Protein AF-A0AAV4WRU4-F1 (afdb_monomer)

Organism: Caerostris extrusa (NCBI:txid172846)

Secondary structure (DSSP, 8-state):
---PPPS---------EEEEEEEEEEE--S-HHHHHHHHHHHHHHHGGGHHHHHHTTEEEEEEEEEEETTS-B-HHHHHHHTTTS-HHHHHHHHHHHHHHHHHHHHHHHHHHHHSS--S-GGGGTHHHHTTSS--

Sequence (135 aa):
MSAGPTCGQTLLPRWASKFFIVDITCRFEGDDYDFTAAWEAKCSKYEPLFPLYQAQGLTATVVPFLVGALGSWYPWNDKFLKRFCAKSYLALFRKLCVSNNIKWARDIYIEHITGHRQYLVDDASALVDHAHESE

Structure (mmCIF, N/CA/C/O backbone):
data_AF-A0AAV4WRU4-F1
#
_entry.id   AF-A0AAV4WRU4-F1
#
loop_
_atom_site.group_PDB
_atom_site.id
_atom_site.type_symbol
_atom_site.label_atom_id
_atom_site.label_alt_id
_atom_site.label_comp_id
_atom_site.label_asym_id
_atom_site.label_entity_id
_atom_site.label_seq_id
_atom_site.pdbx_PDB_ins_code
_atom_site.Cartn_x
_atom_site.Cartn_y
_atom_site.Cartn_z
_atom_site.occupancy
_atom_site.B_iso_or_equiv
_atom_site.auth_seq_id
_atom_site.auth_comp_id
_atom_site.auth_asym_id
_atom_site.auth_atom_id
_atom_site.pdbx_PDB_model_num
ATOM 1 N N . MET A 1 1 ? -59.733 15.190 15.590 1.00 37.53 1 MET A N 1
ATOM 2 C CA . MET A 1 1 ? -59.517 13.730 15.654 1.00 37.53 1 MET A CA 1
ATOM 3 C C . MET A 1 1 ? -58.034 13.493 15.443 1.00 37.53 1 MET A C 1
ATOM 5 O O . MET A 1 1 ? -57.507 13.874 14.409 1.00 37.53 1 MET A O 1
ATOM 9 N N . SER A 1 2 ? -57.368 13.033 16.500 1.00 45.81 2 SER A N 1
ATOM 10 C CA . SER A 1 2 ? -55.922 12.818 16.586 1.00 45.81 2 SER A CA 1
ATOM 11 C C . SER A 1 2 ? -55.557 11.509 15.887 1.00 45.81 2 SER A C 1
ATOM 13 O O . SER A 1 2 ? -56.094 10.464 16.251 1.00 45.81 2 SER A O 1
ATOM 15 N N . ALA A 1 3 ? -54.667 11.562 14.895 1.00 45.16 3 ALA A N 1
ATOM 16 C CA . ALA A 1 3 ? -53.974 10.378 14.403 1.00 45.16 3 ALA A CA 1
ATOM 17 C C . ALA A 1 3 ? -52.695 10.224 15.235 1.00 45.16 3 ALA A C 1
ATOM 19 O O . ALA A 1 3 ? -51.720 10.949 15.042 1.00 45.16 3 ALA A O 1
ATOM 20 N N . GLY A 1 4 ? -52.753 9.336 16.228 1.00 46.16 4 GLY A N 1
ATOM 21 C CA . GLY A 1 4 ? -51.606 8.990 17.060 1.00 46.16 4 GLY A CA 1
ATOM 22 C C . GLY A 1 4 ? -50.529 8.229 16.272 1.00 46.16 4 GLY A C 1
ATOM 23 O O . GLY A 1 4 ? -50.826 7.640 15.231 1.00 46.16 4 GLY A O 1
ATOM 24 N N . PRO A 1 5 ? -49.278 8.223 16.760 1.00 49.56 5 PRO A N 1
ATOM 25 C CA . PRO A 1 5 ? -48.180 7.521 16.111 1.00 49.56 5 PRO A CA 1
ATOM 26 C C . PRO A 1 5 ? -48.422 6.007 16.126 1.00 49.56 5 PRO A C 1
ATOM 28 O O . PRO A 1 5 ? -48.536 5.379 17.179 1.00 49.56 5 PRO A O 1
ATOM 31 N N . THR A 1 6 ? -48.508 5.418 14.936 1.00 50.34 6 THR A N 1
ATOM 32 C CA . THR A 1 6 ? -48.663 3.978 14.733 1.00 50.34 6 THR A CA 1
ATOM 33 C C . THR A 1 6 ? -47.317 3.268 14.841 1.00 50.34 6 THR A C 1
ATOM 35 O O . THR A 1 6 ? -46.390 3.580 14.103 1.00 50.34 6 THR A O 1
ATOM 38 N N . CYS A 1 7 ? -47.271 2.260 15.713 1.00 45.28 7 CYS A N 1
ATOM 39 C CA . CYS A 1 7 ? -46.410 1.079 15.625 1.00 45.28 7 CYS A CA 1
ATOM 40 C C . CYS A 1 7 ? -44.885 1.326 15.533 1.00 45.28 7 CYS A C 1
ATOM 42 O O . CYS A 1 7 ? -44.286 1.332 14.464 1.00 45.28 7 CYS A O 1
ATOM 44 N N . GLY A 1 8 ? -44.246 1.441 16.702 1.00 46.16 8 GLY A N 1
ATOM 45 C CA . GLY A 1 8 ? -43.004 0.715 16.995 1.00 46.16 8 GLY A CA 1
ATOM 46 C C . GLY A 1 8 ? -41.779 0.940 16.103 1.00 46.16 8 GLY A C 1
ATOM 47 O O . GLY A 1 8 ? -41.065 -0.022 15.837 1.00 46.16 8 GLY A O 1
ATOM 48 N N . GLN A 1 9 ? -41.462 2.170 15.689 1.00 49.34 9 GLN A N 1
ATOM 49 C CA . GLN A 1 9 ? -40.077 2.465 15.306 1.00 49.34 9 GLN A CA 1
ATOM 50 C C . GLN A 1 9 ? -39.248 2.621 16.581 1.00 49.34 9 GLN A C 1
ATOM 52 O O . GLN A 1 9 ? -39.131 3.708 17.144 1.00 49.34 9 GLN A O 1
ATOM 57 N N . THR A 1 10 ? -38.697 1.510 17.068 1.00 38.47 10 THR A N 1
ATOM 58 C CA . THR A 1 10 ? -37.596 1.551 18.028 1.00 38.47 10 THR A CA 1
ATOM 59 C C . THR A 1 10 ? -36.480 2.357 17.374 1.00 38.47 10 THR A C 1
ATOM 61 O O . THR A 1 10 ? -35.822 1.875 16.452 1.00 38.47 10 THR A O 1
ATOM 64 N N . LEU A 1 11 ? -36.290 3.597 17.827 1.00 46.84 11 LEU A N 1
ATOM 65 C CA . LEU A 1 11 ? -35.111 4.403 17.534 1.00 46.84 11 LEU A CA 1
ATOM 66 C C . LEU A 1 11 ? -33.923 3.720 18.216 1.00 46.84 11 LEU A C 1
ATOM 68 O O . LEU A 1 11 ? -33.457 4.147 19.270 1.00 46.84 11 LEU A O 1
ATOM 72 N N . LEU A 1 12 ? -33.462 2.605 17.644 1.00 46.25 12 LEU A N 1
ATOM 73 C CA . LEU A 1 12 ? -32.137 2.103 17.952 1.00 46.25 12 LEU A CA 1
ATOM 74 C C . LEU A 1 12 ? -31.190 3.261 17.627 1.00 46.25 12 LEU A C 1
ATOM 76 O O . LEU A 1 12 ? -31.285 3.806 16.520 1.00 46.25 12 LEU A O 1
ATOM 80 N N . PRO A 1 13 ? -30.317 3.686 18.554 1.00 50.09 13 PRO A N 1
ATOM 81 C CA . PRO A 1 13 ? -29.308 4.668 18.218 1.00 50.09 13 PRO A CA 1
ATOM 82 C C . PRO A 1 13 ? -28.548 4.113 17.018 1.00 50.09 13 PRO A C 1
ATOM 84 O O . PRO A 1 13 ? -27.912 3.061 17.105 1.00 50.09 13 PRO A O 1
ATOM 87 N N . ARG A 1 14 ? -28.677 4.776 15.863 1.00 50.94 14 ARG A N 1
ATOM 88 C CA . ARG A 1 14 ? -27.865 4.464 14.693 1.00 50.94 14 ARG A CA 1
ATOM 89 C C . ARG A 1 14 ? -26.458 4.896 15.064 1.00 50.94 14 ARG A C 1
ATOM 91 O O . ARG A 1 14 ? -26.089 6.052 14.882 1.00 50.94 14 ARG A O 1
ATOM 98 N N . TRP A 1 15 ? -25.713 3.990 15.689 1.00 56.34 15 TRP A N 1
ATOM 99 C CA . TRP A 1 15 ? -24.298 4.176 15.951 1.00 56.34 15 TRP A CA 1
ATOM 100 C C . TRP A 1 15 ? -23.666 4.514 14.607 1.00 56.34 15 TRP A C 1
ATOM 102 O O . TRP A 1 15 ? -23.740 3.706 13.683 1.00 56.34 15 TRP A O 1
ATOM 112 N N . ALA A 1 16 ? -23.120 5.721 14.467 1.00 57.09 16 ALA A N 1
ATOM 113 C CA . ALA A 1 16 ? -22.376 6.083 13.273 1.00 57.09 16 ALA A CA 1
ATOM 114 C C . ALA A 1 16 ? -21.200 5.107 13.163 1.00 57.09 16 ALA A C 1
ATOM 116 O O . ALA A 1 16 ?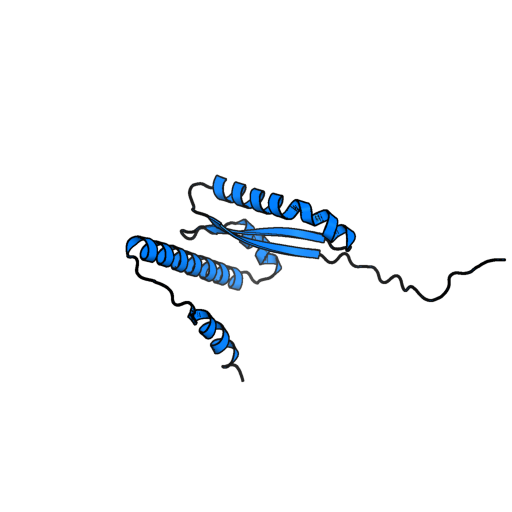 -20.220 5.208 13.907 1.00 57.09 16 ALA A O 1
ATOM 117 N N . SER A 1 17 ? -21.332 4.096 12.305 1.00 82.00 17 SER A N 1
ATOM 118 C CA . SER A 1 17 ? -20.306 3.077 12.149 1.00 82.00 17 SER A CA 1
ATOM 119 C C . SER A 1 17 ? -19.116 3.724 11.447 1.00 82.00 17 SER A C 1
ATOM 121 O O . SER A 1 17 ? -19.222 4.231 10.327 1.00 82.00 17 SER A O 1
ATOM 123 N N . LYS A 1 18 ? -17.984 3.769 12.151 1.00 87.81 18 LYS A N 1
ATOM 124 C CA . LYS A 1 18 ? -16.712 4.239 11.601 1.00 87.81 18 LYS A CA 1
ATOM 125 C C . LYS A 1 18 ? -16.074 3.111 10.805 1.00 87.81 18 LYS A C 1
ATOM 127 O O . LYS A 1 18 ? -15.985 1.995 11.311 1.00 87.81 18 LYS A O 1
ATOM 132 N N . PHE A 1 19 ? -15.588 3.405 9.606 1.00 89.44 19 PHE A N 1
ATOM 133 C CA . PHE A 1 19 ? -14.820 2.451 8.810 1.00 89.44 19 PHE A CA 1
ATOM 134 C C . PHE A 1 19 ? -13.623 3.131 8.142 1.00 89.44 19 PHE A C 1
ATOM 136 O O . PHE A 1 19 ? -13.597 4.351 7.956 1.00 89.44 19 PHE A O 1
ATOM 143 N N . PHE A 1 20 ? -12.615 2.331 7.802 1.00 92.62 20 PHE A N 1
ATOM 144 C CA . PHE A 1 20 ? -11.369 2.806 7.210 1.00 92.62 20 PHE A CA 1
ATOM 145 C C . PHE A 1 20 ? -11.278 2.368 5.752 1.00 92.62 20 PHE A C 1
ATOM 147 O O . PHE A 1 20 ? -11.456 1.192 5.444 1.00 92.62 20 PHE A O 1
ATOM 154 N N . ILE A 1 21 ? -10.972 3.310 4.865 1.00 94.12 21 ILE A N 1
ATOM 155 C CA . ILE A 1 21 ? -10.588 3.027 3.483 1.00 94.12 21 ILE A CA 1
ATOM 156 C C . ILE A 1 21 ? -9.067 2.940 3.481 1.00 94.12 21 ILE A C 1
ATOM 158 O O . ILE A 1 21 ? -8.388 3.966 3.469 1.00 94.12 21 ILE A O 1
ATOM 162 N N . VAL A 1 22 ? -8.543 1.719 3.566 1.00 93.81 22 VAL A N 1
ATOM 163 C CA . VAL A 1 22 ? -7.099 1.472 3.526 1.00 93.81 22 VAL A CA 1
ATOM 164 C C . VAL A 1 22 ? -6.693 1.245 2.079 1.00 93.81 22 VAL A C 1
ATOM 166 O O . VAL A 1 22 ? -7.157 0.293 1.457 1.00 93.81 22 VAL A O 1
ATOM 169 N N . ASP A 1 23 ? -5.842 2.115 1.546 1.00 94.19 23 ASP A N 1
ATOM 170 C CA . ASP A 1 23 ? -5.353 2.002 0.170 1.00 94.19 23 ASP A CA 1
ATOM 171 C C . ASP A 1 23 ? -3.829 1.929 0.156 1.00 94.19 23 ASP A C 1
ATOM 173 O O . ASP A 1 23 ? -3.145 2.840 0.629 1.00 94.19 23 ASP A O 1
ATOM 177 N N . ILE A 1 24 ? -3.292 0.830 -0.371 1.00 92.12 24 ILE A N 1
ATOM 178 C CA . ILE A 1 24 ? -1.853 0.569 -0.377 1.00 92.12 24 ILE A CA 1
ATOM 179 C C . ILE A 1 24 ? -1.217 1.307 -1.552 1.00 92.12 24 ILE A C 1
ATOM 181 O O . ILE A 1 24 ? -1.697 1.251 -2.683 1.00 92.12 24 ILE A O 1
ATOM 185 N N . THR A 1 25 ? -0.115 2.007 -1.291 1.00 91.19 25 THR A N 1
ATOM 186 C CA . THR A 1 25 ? 0.664 2.681 -2.332 1.00 91.19 25 THR A CA 1
ATOM 187 C C . THR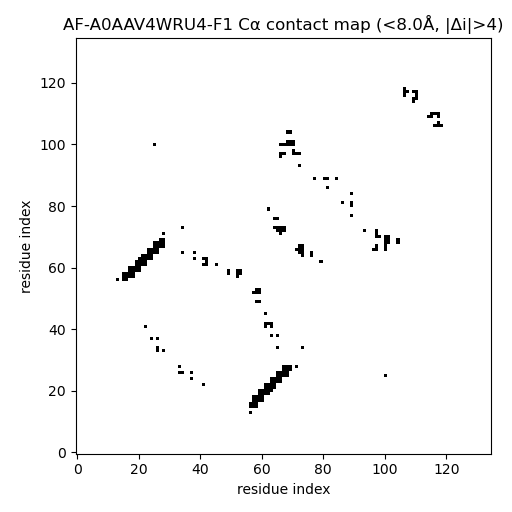 A 1 25 ? 2.127 2.317 -2.206 1.00 91.19 25 THR A C 1
ATOM 189 O O . THR A 1 25 ? 2.763 2.621 -1.195 1.00 91.19 25 THR A O 1
ATOM 192 N N . CYS A 1 26 ? 2.653 1.726 -3.277 1.00 89.75 26 CYS A N 1
ATOM 193 C CA . CYS A 1 26 ? 4.080 1.532 -3.460 1.00 89.75 26 CYS A CA 1
ATOM 194 C C . CYS A 1 26 ? 4.632 2.651 -4.348 1.00 89.75 26 CYS A C 1
ATOM 196 O O . CYS A 1 26 ? 4.233 2.779 -5.509 1.00 89.75 26 CYS A O 1
ATOM 198 N N . ARG A 1 27 ? 5.510 3.497 -3.802 1.00 84.12 27 ARG A N 1
ATOM 199 C CA . ARG A 1 27 ? 6.136 4.606 -4.543 1.00 84.12 27 ARG A CA 1
ATOM 200 C C . ARG A 1 27 ? 7.648 4.430 -4.602 1.00 84.12 27 ARG A C 1
ATOM 202 O O . ARG A 1 27 ? 8.231 3.828 -3.705 1.00 84.12 27 ARG A O 1
ATOM 209 N N . PHE A 1 28 ? 8.269 4.925 -5.669 1.00 81.19 28 PHE A N 1
ATOM 210 C CA . PHE A 1 28 ? 9.723 5.028 -5.713 1.00 81.19 28 PHE A CA 1
ATOM 211 C C . PHE A 1 28 ? 10.170 6.093 -4.707 1.00 81.19 28 PHE A C 1
ATOM 213 O O . PHE A 1 28 ? 9.510 7.120 -4.570 1.00 81.19 28 PHE A O 1
ATOM 220 N N . GLU A 1 29 ? 11.236 5.805 -3.973 1.00 75.00 29 GLU A N 1
ATOM 221 C CA . GLU A 1 29 ? 11.727 6.631 -2.871 1.00 75.00 29 GLU A CA 1
ATOM 222 C C . GLU A 1 29 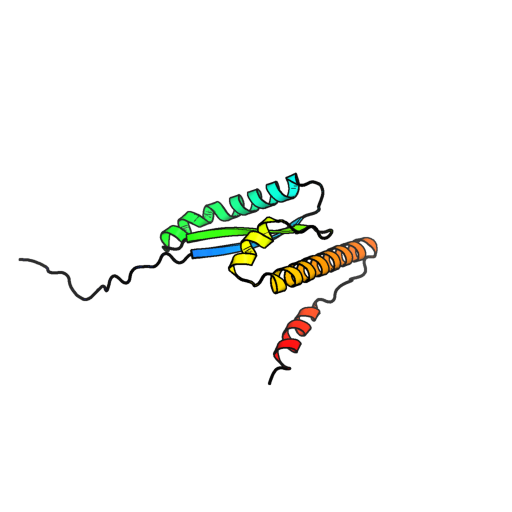? 12.737 7.637 -3.424 1.00 75.00 29 GLU A C 1
ATOM 224 O O . GLU A 1 29 ? 13.927 7.336 -3.489 1.00 75.00 29 GLU A O 1
ATOM 229 N N . GLY A 1 30 ? 12.252 8.780 -3.912 1.00 72.38 30 GLY A N 1
ATOM 230 C CA . GLY A 1 30 ? 13.100 9.899 -4.322 1.00 72.38 30 GLY A CA 1
ATOM 231 C C . GLY A 1 30 ? 13.397 10.811 -3.137 1.00 72.38 30 GLY A C 1
ATOM 232 O O . GLY A 1 30 ? 14.532 10.865 -2.680 1.00 72.38 30 GLY A O 1
ATOM 233 N N . ASP A 1 31 ? 12.350 11.450 -2.608 1.00 70.62 31 ASP A N 1
ATOM 234 C CA . ASP A 1 31 ? 12.406 12.374 -1.467 1.00 70.62 31 ASP A CA 1
ATOM 235 C C . ASP A 1 31 ? 11.215 12.181 -0.499 1.00 70.62 31 ASP A C 1
ATOM 237 O O . ASP A 1 31 ? 10.166 11.648 -0.864 1.00 70.62 31 ASP A O 1
ATOM 241 N N . ASP A 1 32 ? 11.314 12.698 0.735 1.00 66.12 32 ASP A N 1
ATOM 242 C CA . ASP A 1 32 ? 10.209 12.703 1.722 1.00 66.12 32 ASP A CA 1
ATOM 243 C C . ASP A 1 32 ? 8.939 13.418 1.208 1.00 66.12 32 ASP A C 1
ATOM 245 O O . ASP A 1 32 ? 7.811 13.129 1.635 1.00 66.12 32 ASP A O 1
ATOM 249 N N . TYR A 1 33 ? 9.111 14.345 0.261 1.00 69.88 33 TYR A N 1
ATOM 250 C CA . TYR A 1 33 ? 8.016 15.033 -0.419 1.00 69.88 33 TYR A CA 1
ATOM 251 C C . TYR A 1 33 ? 7.124 14.056 -1.205 1.00 69.88 33 TYR A C 1
ATOM 253 O O . TYR A 1 33 ? 5.901 14.223 -1.224 1.00 69.88 33 TYR A O 1
ATOM 261 N N . ASP A 1 34 ? 7.693 12.977 -1.752 1.00 78.19 34 ASP A N 1
ATOM 262 C CA . ASP A 1 34 ? 6.961 12.004 -2.568 1.00 78.19 34 ASP A CA 1
ATOM 263 C C . ASP A 1 34 ? 5.932 11.220 -1.750 1.00 78.19 34 ASP A C 1
ATOM 265 O O . ASP A 1 34 ? 4.828 10.939 -2.226 1.00 78.19 34 ASP A O 1
ATOM 269 N N . PHE A 1 35 ? 6.254 10.893 -0.494 1.00 83.94 35 PHE A N 1
ATOM 270 C CA . PHE A 1 35 ? 5.323 10.196 0.394 1.00 83.94 35 PHE A CA 1
ATOM 271 C C . PHE A 1 35 ? 4.160 11.086 0.822 1.00 83.94 35 PHE A C 1
ATOM 273 O O . PHE A 1 35 ? 3.019 10.626 0.869 1.00 83.94 35 PHE A O 1
ATOM 280 N N . THR A 1 36 ? 4.430 12.360 1.102 1.00 87.69 36 THR A N 1
ATOM 281 C CA . THR A 1 36 ? 3.386 13.320 1.487 1.00 87.69 36 THR A CA 1
ATOM 282 C C . THR A 1 36 ? 2.450 13.602 0.313 1.00 87.69 36 THR A C 1
ATOM 284 O O . THR A 1 36 ? 1.234 13.501 0.461 1.00 87.69 36 THR A O 1
ATOM 287 N N . ALA A 1 37 ? 2.999 13.823 -0.883 1.00 89.75 37 ALA A N 1
ATOM 288 C CA . ALA A 1 37 ? 2.202 13.998 -2.093 1.00 89.75 37 ALA A CA 1
ATOM 289 C C . ALA A 1 37 ? 1.378 12.741 -2.429 1.00 89.75 37 ALA A C 1
ATOM 291 O O . ALA A 1 37 ? 0.205 12.839 -2.793 1.00 89.75 37 ALA A O 1
ATOM 292 N N . ALA A 1 38 ? 1.950 11.541 -2.264 1.00 90.44 38 ALA A N 1
ATOM 293 C CA . ALA A 1 38 ? 1.217 10.288 -2.450 1.00 90.44 38 ALA A CA 1
ATOM 294 C C . ALA A 1 38 ? 0.074 10.129 -1.435 1.00 90.44 38 ALA A C 1
ATOM 296 O O . ALA A 1 38 ? -1.015 9.688 -1.805 1.00 90.44 38 ALA A O 1
ATOM 297 N N . TRP A 1 39 ? 0.302 10.510 -0.175 1.00 91.44 39 TRP A N 1
ATOM 298 C CA . TRP A 1 39 ? -0.731 10.530 0.858 1.00 91.44 39 TRP A CA 1
ATOM 299 C C . TRP A 1 39 ? -1.897 11.438 0.455 1.00 91.44 39 TRP A C 1
ATOM 301 O O . TRP A 1 39 ? -3.049 11.001 0.425 1.00 91.44 39 TRP A O 1
ATOM 311 N N . GLU A 1 40 ? -1.595 12.690 0.111 1.00 93.06 40 GLU A N 1
ATOM 312 C CA . GLU A 1 40 ? -2.585 13.693 -0.283 1.00 93.06 40 GLU A CA 1
ATOM 313 C C . GLU A 1 40 ? -3.367 13.256 -1.520 1.00 93.06 40 GLU A C 1
ATOM 315 O O . GLU A 1 40 ? -4.596 13.276 -1.502 1.00 93.06 40 GLU A O 1
ATOM 320 N N . ALA A 1 41 ? -2.684 12.743 -2.547 1.00 93.56 41 ALA A N 1
ATOM 321 C CA . ALA A 1 41 ? -3.324 12.252 -3.762 1.00 93.56 41 ALA A CA 1
ATOM 322 C C . ALA A 1 41 ? -4.355 11.147 -3.478 1.00 93.56 41 ALA A C 1
ATOM 324 O O . ALA A 1 41 ? -5.426 11.116 -4.090 1.00 93.56 41 ALA A O 1
ATOM 325 N N . LYS A 1 42 ? -4.068 10.240 -2.534 1.00 94.00 42 LYS A N 1
ATOM 326 C CA . LYS A 1 42 ? -5.032 9.214 -2.120 1.00 94.00 42 LYS A CA 1
ATOM 327 C C . LYS A 1 42 ? -6.188 9.812 -1.328 1.00 94.00 42 LYS A C 1
ATOM 329 O O . LYS A 1 42 ? -7.333 9.470 -1.609 1.00 94.00 42 LYS A O 1
ATOM 334 N N . CYS A 1 43 ? -5.930 10.725 -0.395 1.00 94.12 43 CYS A N 1
ATOM 335 C CA . CYS A 1 43 ? -6.997 11.430 0.318 1.00 94.12 43 CYS A CA 1
ATOM 336 C C . CYS A 1 43 ? -7.950 12.140 -0.657 1.00 94.12 43 CYS A C 1
ATOM 338 O O . CYS A 1 43 ? -9.153 11.891 -0.605 1.00 94.12 43 CYS A O 1
ATOM 340 N N . SER A 1 44 ? -7.420 12.916 -1.606 1.00 96.56 44 SER A N 1
ATOM 341 C CA . SER A 1 44 ? -8.211 13.617 -2.625 1.00 96.56 44 SER A CA 1
ATOM 342 C C . SER A 1 44 ? -8.957 12.667 -3.564 1.00 96.56 44 SER A C 1
ATOM 344 O O . SER A 1 44 ? -10.080 12.955 -3.964 1.00 96.56 44 SER A O 1
ATOM 346 N N . LYS A 1 45 ? -8.388 11.499 -3.894 1.00 96.12 45 LYS A N 1
ATOM 347 C CA . LYS A 1 45 ? -9.066 10.484 -4.721 1.00 96.12 45 LYS A CA 1
ATOM 348 C C . LYS A 1 45 ? -10.360 9.977 -4.075 1.00 96.12 45 LYS A C 1
ATOM 350 O O . LYS A 1 45 ? -11.334 9.722 -4.779 1.00 96.12 45 LYS A O 1
ATOM 355 N N . TYR A 1 46 ? -10.355 9.778 -2.758 1.00 95.75 46 TYR A N 1
ATOM 356 C CA . TYR A 1 46 ? -11.480 9.178 -2.032 1.00 95.75 46 TYR A CA 1
ATOM 357 C C . TYR A 1 46 ? -12.405 10.207 -1.366 1.00 95.75 46 TYR A C 1
ATOM 359 O O . TYR A 1 46 ? -13.522 9.846 -0.996 1.00 95.75 46 TYR A O 1
ATOM 367 N N . GLU A 1 47 ? -11.987 11.469 -1.250 1.00 95.12 47 GLU A N 1
ATOM 368 C CA . GLU A 1 47 ? -12.786 12.573 -0.700 1.00 95.12 47 GLU A CA 1
ATOM 369 C C . GLU A 1 47 ? -14.199 12.679 -1.313 1.00 95.12 47 GLU A C 1
ATOM 371 O O . GLU A 1 47 ? -15.161 12.762 -0.541 1.00 95.12 47 GLU A O 1
ATOM 376 N N . PRO A 1 48 ? -14.397 12.563 -2.647 1.00 96.31 48 PRO A N 1
ATOM 377 C CA . PRO A 1 48 ? -15.733 12.642 -3.243 1.00 96.31 48 PRO A CA 1
ATOM 378 C C . PRO A 1 48 ? -16.712 11.560 -2.764 1.00 96.31 48 PRO A C 1
ATOM 380 O O . PRO A 1 48 ? -17.919 11.700 -2.952 1.00 96.31 48 PRO A O 1
ATOM 383 N N . LEU A 1 49 ? -16.229 10.476 -2.144 1.00 93.94 49 LEU A N 1
ATOM 384 C CA . LEU A 1 49 ? -17.079 9.403 -1.627 1.00 93.94 49 LEU A CA 1
ATOM 385 C C . LEU A 1 49 ? -17.656 9.711 -0.238 1.00 93.94 49 LEU A C 1
ATOM 387 O O . LEU A 1 49 ? -18.600 9.050 0.193 1.00 93.94 49 LEU A O 1
ATOM 391 N N . PHE A 1 50 ? -17.122 10.699 0.486 1.00 93.69 50 PHE A N 1
ATOM 392 C CA . PHE A 1 50 ? -17.549 10.982 1.860 1.00 93.69 50 PHE A CA 1
ATOM 393 C C . PHE A 1 50 ? -19.029 11.359 1.980 1.00 93.69 50 PHE A C 1
ATOM 395 O O . PHE A 1 50 ? -19.680 10.798 2.865 1.00 93.69 50 PHE A O 1
ATOM 402 N N . PRO A 1 51 ? -19.612 12.201 1.101 1.00 93.81 51 PRO A N 1
ATOM 403 C CA . PRO A 1 51 ? -21.040 12.509 1.161 1.00 93.81 51 PRO A CA 1
ATOM 404 C C . PRO A 1 51 ? -21.930 11.269 0.992 1.00 93.81 51 PRO A C 1
ATOM 406 O O . PRO A 1 51 ? -22.950 11.149 1.669 1.00 93.81 51 PRO A O 1
ATOM 409 N N . LEU A 1 52 ? -21.525 10.311 0.145 1.00 92.88 52 LEU A N 1
ATOM 410 C CA . LEU A 1 52 ? -22.265 9.061 -0.071 1.00 92.88 52 LEU A CA 1
ATOM 411 C C . LEU A 1 52 ? -22.302 8.214 1.205 1.00 92.88 52 LEU A C 1
ATOM 413 O O . LEU A 1 52 ? -23.359 7.723 1.599 1.00 92.88 52 LEU A O 1
ATOM 417 N N . TYR A 1 53 ? -21.164 8.083 1.887 1.00 90.94 53 TYR A N 1
ATOM 418 C CA . TYR A 1 53 ? -21.086 7.346 3.149 1.00 90.94 53 TYR A CA 1
ATOM 419 C C . TYR A 1 53 ? -21.819 8.061 4.287 1.00 90.94 53 TYR A C 1
ATOM 421 O O . TYR A 1 53 ? -22.526 7.418 5.063 1.00 90.94 53 TYR A O 1
ATOM 429 N N . GLN A 1 54 ? -21.723 9.389 4.354 1.00 90.56 54 GLN A N 1
ATOM 430 C CA . GLN A 1 54 ? -22.446 10.190 5.341 1.00 90.56 54 GLN A CA 1
ATOM 431 C C . GLN A 1 54 ? -23.964 10.069 5.172 1.00 90.56 54 GLN A C 1
ATOM 433 O O . GLN A 1 54 ? -24.672 9.912 6.167 1.00 90.56 54 GLN A O 1
ATOM 438 N N .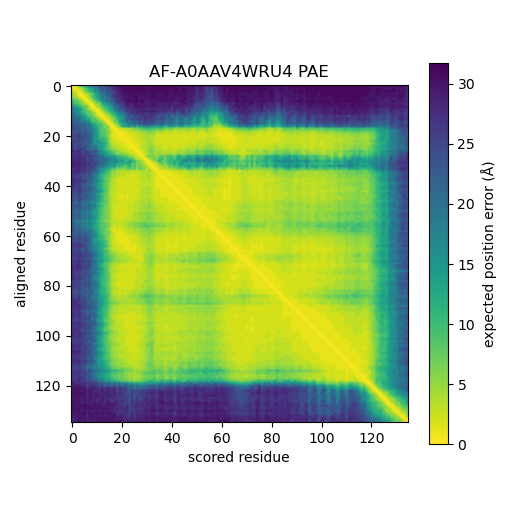 ALA A 1 55 ? -24.470 10.041 3.933 1.00 90.38 55 ALA A N 1
ATOM 439 C CA . ALA A 1 55 ? -25.885 9.784 3.651 1.00 90.38 55 ALA A CA 1
ATOM 440 C C . A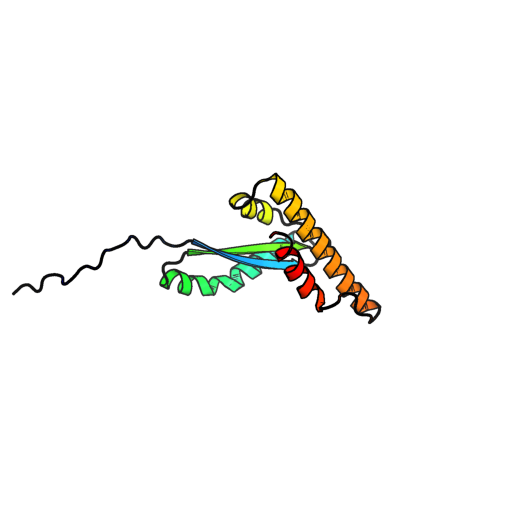LA A 1 55 ? -26.343 8.398 4.155 1.00 90.38 55 ALA A C 1
ATOM 442 O O . ALA A 1 55 ? -27.489 8.215 4.565 1.00 90.38 55 ALA A O 1
ATOM 443 N N . GLN A 1 56 ? -25.427 7.428 4.204 1.00 89.56 56 GLN A N 1
ATOM 444 C CA . GLN A 1 56 ? -25.642 6.101 4.788 1.00 89.56 56 GLN A CA 1
ATOM 445 C C . GLN A 1 56 ? -25.378 6.050 6.304 1.00 89.56 56 GLN A C 1
ATOM 447 O O . GLN A 1 56 ? -25.360 4.967 6.890 1.00 89.56 56 GLN A O 1
ATOM 452 N N . GLY A 1 57 ? -25.190 7.192 6.970 1.00 89.38 57 GLY A N 1
ATOM 453 C CA . GLY A 1 57 ? -24.893 7.257 8.403 1.00 89.38 57 GLY A CA 1
ATOM 454 C C . GLY A 1 57 ? -23.540 6.646 8.785 1.00 89.38 57 GLY A C 1
ATOM 455 O O . GLY A 1 57 ? -23.339 6.293 9.946 1.00 89.38 57 GLY A O 1
ATOM 456 N N . LEU A 1 58 ? -22.628 6.493 7.822 1.00 90.19 58 LEU A N 1
ATOM 457 C CA . LEU A 1 58 ? -21.286 5.958 8.020 1.00 90.19 58 LEU A CA 1
ATOM 458 C C . LEU A 1 58 ? -20.267 7.095 8.082 1.00 90.19 58 LEU A C 1
ATOM 460 O O . LEU A 1 58 ? -20.383 8.106 7.391 1.00 90.19 58 LEU A O 1
ATOM 464 N N . THR A 1 59 ? -19.225 6.915 8.890 1.00 91.12 59 THR A N 1
ATOM 465 C CA . THR A 1 59 ? -18.084 7.838 8.935 1.00 91.12 59 THR A CA 1
ATOM 466 C C . THR A 1 59 ? -16.857 7.148 8.354 1.00 91.12 59 THR A C 1
ATOM 468 O O . THR A 1 59 ? -16.273 6.271 8.989 1.00 91.12 59 THR A O 1
ATOM 471 N N . ALA A 1 60 ? -16.477 7.547 7.142 1.00 91.56 60 ALA A N 1
ATOM 472 C CA . ALA A 1 60 ? -15.293 7.038 6.461 1.00 91.56 60 ALA A CA 1
ATOM 473 C C . ALA A 1 60 ? -14.030 7.789 6.906 1.00 91.56 60 ALA A C 1
ATOM 475 O O . ALA A 1 60 ? -14.055 8.993 7.155 1.00 91.56 60 ALA A O 1
ATOM 476 N N . THR A 1 61 ? -12.898 7.095 6.975 1.00 93.25 61 THR A N 1
ATOM 477 C CA . THR A 1 61 ? -11.569 7.713 7.092 1.00 93.25 61 THR A CA 1
ATOM 478 C C . THR A 1 61 ? -10.633 7.055 6.093 1.00 93.25 61 THR A C 1
ATOM 480 O O . THR A 1 61 ? -10.487 5.835 6.097 1.00 93.25 61 THR A O 1
ATOM 483 N N . VAL A 1 62 ? -9.996 7.853 5.241 1.00 94.19 62 VAL A N 1
ATOM 484 C CA . VAL A 1 62 ? -9.009 7.356 4.275 1.00 94.19 62 VAL A CA 1
ATOM 485 C C . VAL A 1 62 ? -7.674 7.208 4.984 1.00 94.19 62 VAL A C 1
ATOM 487 O O . VAL A 1 62 ? -7.233 8.105 5.701 1.00 94.19 62 VAL A O 1
ATOM 490 N N . VAL A 1 63 ? -7.053 6.051 4.801 1.00 94.38 63 VAL A N 1
ATOM 491 C CA . VAL A 1 63 ? -5.770 5.697 5.394 1.00 94.38 63 VAL A CA 1
ATOM 492 C C . VAL A 1 63 ? -4.877 5.167 4.277 1.00 94.38 63 VAL A C 1
ATOM 494 O O . VAL A 1 63 ? -4.851 3.962 4.019 1.00 94.38 63 VAL A O 1
ATOM 497 N N . PRO A 1 64 ? -4.158 6.055 3.575 1.00 94.56 64 PRO A N 1
ATOM 498 C CA . PRO A 1 64 ? -3.110 5.634 2.664 1.00 94.56 64 PRO A CA 1
ATOM 499 C C . PRO A 1 64 ? -2.067 4.809 3.427 1.00 94.56 64 PRO A C 1
ATOM 501 O O . PRO A 1 64 ? -1.590 5.206 4.488 1.00 94.56 64 PRO A O 1
ATOM 504 N N . PHE A 1 65 ? -1.725 3.640 2.902 1.00 93.62 65 PHE A N 1
ATOM 505 C CA . PHE A 1 65 ? -0.733 2.746 3.478 1.00 93.62 65 PHE A CA 1
ATOM 506 C C . PHE A 1 65 ? 0.500 2.749 2.583 1.00 93.62 65 PHE A C 1
ATOM 508 O O . PHE A 1 65 ? 0.488 2.183 1.489 1.00 93.62 65 PHE A O 1
ATOM 515 N N . LEU A 1 66 ? 1.543 3.452 3.013 1.00 93.06 66 LEU A N 1
ATOM 516 C CA . LEU A 1 66 ? 2.657 3.807 2.138 1.00 93.06 66 LEU A CA 1
ATOM 517 C C . LEU A 1 66 ? 3.882 2.942 2.433 1.00 93.06 66 LEU A C 1
ATOM 519 O O . LEU A 1 66 ? 4.408 2.954 3.547 1.00 93.06 66 LEU A O 1
ATOM 523 N N . VAL A 1 67 ? 4.353 2.217 1.424 1.00 92.88 67 VAL A N 1
ATOM 524 C CA . VAL A 1 67 ? 5.614 1.468 1.470 1.00 92.88 67 VAL A CA 1
ATOM 525 C C . VAL A 1 67 ? 6.437 1.892 0.266 1.00 92.88 67 VAL A C 1
ATOM 527 O O . VAL A 1 67 ? 5.921 2.006 -0.839 1.00 92.88 67 VAL A O 1
ATOM 530 N N . GLY A 1 68 ? 7.709 2.185 0.459 1.00 89.94 68 GLY A N 1
ATOM 531 C CA . GLY A 1 68 ? 8.573 2.538 -0.650 1.00 89.94 68 GLY A CA 1
ATOM 532 C C . GLY A 1 68 ? 9.098 1.297 -1.375 1.00 89.94 68 GLY A C 1
ATOM 533 O O . GLY A 1 68 ? 9.267 0.233 -0.771 1.00 89.94 68 GLY A O 1
ATOM 534 N N . ALA A 1 69 ? 9.328 1.417 -2.682 1.00 87.44 69 ALA A N 1
ATOM 535 C CA . ALA A 1 69 ? 9.773 0.323 -3.548 1.00 87.44 69 ALA A CA 1
ATOM 536 C C . ALA A 1 69 ? 11.153 -0.251 -3.169 1.00 87.44 69 ALA A C 1
ATOM 538 O O . ALA A 1 69 ? 11.432 -1.407 -3.477 1.00 87.44 69 ALA A O 1
ATOM 539 N N . LEU A 1 70 ? 11.998 0.534 -2.494 1.00 88.62 70 LEU A N 1
ATOM 540 C CA . LEU A 1 70 ? 13.324 0.127 -2.014 1.00 88.62 70 LEU A CA 1
ATOM 541 C C . LEU A 1 70 ? 13.307 -0.299 -0.537 1.00 88.62 70 LEU A C 1
ATOM 543 O O . LEU A 1 70 ? 14.308 -0.792 -0.020 1.00 88.62 70 LEU A O 1
ATOM 547 N N . GLY A 1 71 ? 12.157 -0.177 0.124 1.00 90.06 71 GLY A N 1
ATOM 548 C CA . GLY A 1 71 ? 11.905 -0.682 1.463 1.00 90.06 71 GLY A CA 1
ATOM 549 C C . GLY A 1 71 ? 11.624 0.371 2.526 1.00 90.06 71 GLY A C 1
ATOM 550 O O . GLY A 1 71 ? 11.527 0.015 3.704 1.00 90.06 71 GLY A O 1
ATOM 551 N N . SER A 1 72 ? 11.466 1.642 2.159 1.00 91.56 72 SER A N 1
ATOM 552 C CA . SER A 1 72 ? 11.047 2.666 3.111 1.00 91.56 72 SER A CA 1
ATOM 553 C C . SER A 1 72 ? 9.684 2.347 3.702 1.00 91.56 72 SER A C 1
ATOM 555 O O . SER A 1 72 ? 8.764 1.848 3.051 1.00 91.56 72 SER A O 1
ATOM 557 N N . TRP A 1 73 ? 9.548 2.684 4.976 1.00 92.50 73 TRP A N 1
ATOM 558 C CA . TRP A 1 73 ? 8.328 2.487 5.730 1.00 92.50 73 TRP A CA 1
ATOM 559 C C . TRP A 1 73 ? 7.814 3.822 6.237 1.00 92.50 73 TRP A C 1
ATOM 561 O O . TRP A 1 73 ? 8.488 4.492 7.023 1.00 92.50 73 TRP A O 1
ATOM 571 N N . TYR A 1 74 ? 6.603 4.196 5.832 1.00 92.31 74 TYR A N 1
ATOM 572 C CA . TYR A 1 74 ? 6.049 5.479 6.227 1.00 92.31 74 TYR A CA 1
ATOM 573 C C . TYR A 1 74 ? 5.647 5.492 7.715 1.00 92.31 74 TYR A C 1
ATOM 575 O O . TYR A 1 74 ? 4.864 4.639 8.149 1.00 92.31 74 TYR A O 1
ATOM 583 N N . PRO A 1 75 ? 6.107 6.469 8.526 1.00 91.19 75 PRO A N 1
ATOM 584 C CA . PRO A 1 75 ? 5.859 6.481 9.971 1.00 91.19 75 PRO A CA 1
ATOM 585 C C . PRO A 1 75 ? 4.379 6.499 10.377 1.00 91.19 75 PRO A C 1
ATOM 587 O O . PRO A 1 75 ? 4.032 6.099 11.493 1.00 91.19 75 PRO A O 1
ATOM 590 N N . TRP A 1 76 ? 3.488 6.981 9.507 1.00 91.31 76 TRP A N 1
ATOM 591 C CA . TRP A 1 76 ? 2.060 7.057 9.814 1.00 91.31 76 TRP A CA 1
ATOM 592 C C . TRP A 1 76 ? 1.372 5.683 9.761 1.00 91.31 76 TRP A C 1
ATOM 594 O O . TRP A 1 76 ? 0.416 5.471 10.511 1.00 91.31 76 TRP A O 1
ATOM 604 N N . ASN A 1 77 ? 1.934 4.715 9.019 1.00 94.00 77 ASN A N 1
ATOM 605 C CA . ASN A 1 77 ? 1.486 3.318 9.028 1.00 94.00 77 ASN A CA 1
ATOM 606 C C . ASN A 1 77 ? 1.512 2.755 10.456 1.00 94.00 77 ASN A C 1
ATOM 608 O O . ASN A 1 77 ? 0.528 2.184 10.919 1.00 94.00 77 ASN A O 1
ATOM 612 N N . ASP A 1 78 ? 2.601 2.986 11.198 1.00 93.81 78 ASP A N 1
ATOM 613 C CA . ASP A 1 78 ? 2.735 2.510 12.579 1.00 93.81 78 ASP A CA 1
ATOM 614 C C . ASP A 1 78 ? 1.686 3.127 13.496 1.00 93.81 78 ASP A C 1
ATOM 616 O O . ASP A 1 78 ? 1.105 2.438 14.333 1.00 93.81 78 ASP A O 1
ATOM 620 N N . LYS A 1 79 ? 1.439 4.436 13.388 1.00 92.50 79 LYS A N 1
ATOM 621 C CA . LYS A 1 79 ? 0.476 5.079 14.287 1.00 92.50 79 LYS A CA 1
ATOM 622 C C . LYS A 1 79 ? -0.966 4.636 13.980 1.00 92.50 79 LYS A C 1
ATOM 624 O O . LYS A 1 79 ? -1.784 4.622 14.899 1.00 92.50 79 LYS A O 1
ATOM 629 N N . PHE A 1 80 ? -1.270 4.252 12.738 1.00 92.81 80 PHE A N 1
ATOM 630 C CA . PHE A 1 80 ? -2.540 3.615 12.385 1.00 92.81 80 PHE A CA 1
ATOM 631 C C . PHE A 1 80 ? -2.618 2.178 12.921 1.00 92.81 80 PHE A C 1
ATOM 633 O O . PHE A 1 80 ? -3.535 1.852 13.674 1.00 92.81 80 PHE A O 1
ATOM 640 N N . LEU A 1 81 ? -1.625 1.341 12.612 1.00 93.81 81 LEU A N 1
ATOM 641 C CA . LEU A 1 81 ? -1.603 -0.079 12.975 1.00 93.81 81 LEU A CA 1
ATOM 642 C C . LEU A 1 81 ? -1.535 -0.329 14.488 1.00 93.81 81 LEU A C 1
ATOM 644 O O . LEU A 1 81 ? -2.067 -1.331 14.962 1.00 93.81 81 LEU A O 1
ATOM 648 N N . LYS A 1 82 ? -0.965 0.595 15.275 1.00 94.25 82 LYS A N 1
ATOM 649 C CA . LYS A 1 82 ? -0.963 0.531 16.753 1.00 94.25 82 LYS A CA 1
ATOM 650 C C . LYS A 1 82 ? -2.362 0.437 17.367 1.00 94.25 82 LYS A C 1
ATOM 652 O O . LYS A 1 82 ? -2.480 0.049 18.523 1.00 94.25 82 LYS A O 1
ATOM 657 N N . ARG A 1 83 ? -3.409 0.804 16.622 1.00 90.62 83 ARG A N 1
ATOM 658 C CA . ARG A 1 83 ? -4.808 0.686 17.061 1.00 90.62 83 ARG A CA 1
ATOM 659 C C . ARG A 1 83 ? -5.344 -0.744 16.961 1.00 90.62 83 ARG A C 1
ATOM 661 O O . ARG A 1 83 ? -6.326 -1.049 17.624 1.00 90.62 83 ARG A O 1
ATOM 668 N N . PHE A 1 84 ? -4.719 -1.590 16.141 1.00 89.75 84 PHE A N 1
ATOM 669 C CA . PHE A 1 84 ? -5.212 -2.929 15.801 1.00 89.75 84 PHE A CA 1
ATOM 670 C C . PHE A 1 84 ? -4.272 -4.051 16.242 1.00 89.75 84 PHE A C 1
ATOM 672 O O . PHE A 1 84 ? -4.716 -5.181 16.424 1.00 89.75 84 PHE A O 1
ATOM 679 N N . CYS A 1 85 ? -2.978 -3.765 16.411 1.00 91.94 85 CYS A N 1
ATOM 680 C CA . CYS A 1 85 ? -1.972 -4.790 16.664 1.00 91.94 85 CYS A CA 1
ATOM 681 C C . CYS A 1 85 ? -1.042 -4.439 17.829 1.00 91.94 85 CYS A C 1
ATOM 683 O O . CYS A 1 85 ? -0.687 -3.279 18.053 1.00 91.94 85 CYS A O 1
ATOM 685 N N . ALA A 1 86 ? -0.562 -5.478 18.520 1.00 93.94 86 ALA A N 1
ATOM 686 C CA . ALA A 1 86 ? 0.491 -5.352 19.521 1.00 93.94 86 ALA A CA 1
ATOM 687 C C . ALA A 1 86 ? 1.809 -4.860 18.896 1.00 93.94 86 ALA A C 1
ATOM 689 O O . ALA A 1 86 ? 2.131 -5.164 17.746 1.00 93.94 86 ALA A O 1
ATOM 690 N N . LYS A 1 87 ? 2.622 -4.144 19.683 1.00 91.50 87 LYS A N 1
ATOM 691 C CA . LYS A 1 87 ? 3.902 -3.565 19.230 1.00 91.50 87 LYS A CA 1
ATOM 692 C C . LYS A 1 87 ? 4.874 -4.615 18.672 1.00 91.50 87 LYS A C 1
ATOM 694 O O . LYS A 1 87 ? 5.569 -4.335 17.698 1.00 91.50 87 LYS A O 1
ATOM 699 N N . SER A 1 88 ? 4.920 -5.803 19.279 1.00 90.69 88 SER A N 1
ATOM 700 C CA . SER A 1 88 ? 5.748 -6.929 18.825 1.00 90.69 88 SER A CA 1
ATOM 701 C C . SER A 1 88 ? 5.342 -7.399 17.428 1.00 90.69 88 SER A C 1
ATOM 703 O O . SER A 1 88 ? 6.196 -7.539 16.555 1.00 90.69 88 SER A O 1
ATOM 705 N N . TYR A 1 89 ? 4.037 -7.557 17.195 1.00 95.25 89 TYR A N 1
ATOM 706 C CA . TYR A 1 89 ? 3.501 -7.932 15.891 1.00 95.25 89 TYR A CA 1
ATOM 707 C C . TYR A 1 89 ? 3.733 -6.840 14.846 1.00 95.25 89 TYR A C 1
ATOM 709 O O . TYR A 1 89 ? 4.130 -7.140 13.729 1.00 95.25 89 TYR A O 1
ATOM 717 N N . LEU A 1 90 ? 3.583 -5.565 15.211 1.00 94.75 90 LEU A N 1
ATOM 718 C CA . LEU A 1 90 ? 3.804 -4.439 14.299 1.00 94.75 90 LEU A CA 1
ATOM 719 C C . LEU A 1 90 ? 5.238 -4.418 13.735 1.00 94.75 90 LEU A C 1
ATOM 721 O O . LEU A 1 90 ? 5.450 -4.168 12.549 1.00 94.75 90 LEU A O 1
ATOM 725 N N . ALA A 1 91 ? 6.227 -4.748 14.571 1.00 93.62 91 ALA A N 1
ATOM 726 C CA . ALA A 1 91 ? 7.617 -4.861 14.137 1.00 93.62 91 ALA A CA 1
ATOM 727 C C . ALA A 1 91 ? 7.827 -6.001 13.127 1.00 93.62 91 ALA A C 1
ATOM 729 O O . ALA A 1 91 ? 8.612 -5.840 12.191 1.00 93.62 91 ALA A O 1
ATOM 730 N N . LEU A 1 92 ? 7.135 -7.131 13.308 1.00 95.31 92 LEU A N 1
ATOM 731 C CA . LEU A 1 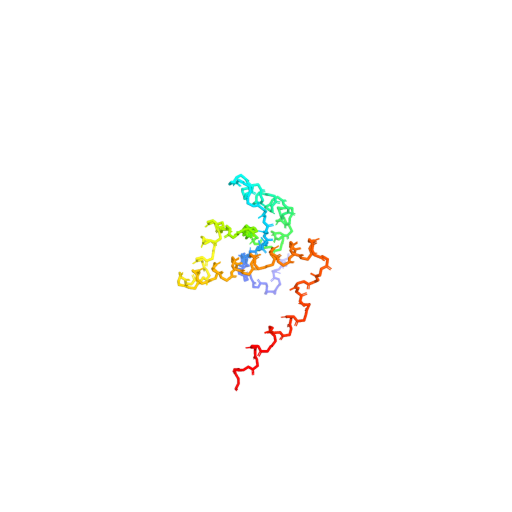92 ? 7.138 -8.243 12.356 1.00 95.31 92 LEU A CA 1
ATOM 732 C C . LEU A 1 92 ? 6.407 -7.865 11.063 1.00 95.31 92 LEU A C 1
ATOM 734 O O . LEU A 1 92 ? 6.957 -8.044 9.982 1.00 95.31 92 LEU A O 1
ATOM 738 N N . PHE A 1 93 ? 5.218 -7.274 11.174 1.00 94.94 93 PHE A N 1
ATOM 739 C CA . PHE A 1 93 ? 4.388 -6.857 10.048 1.00 94.94 93 PHE A CA 1
ATOM 740 C C . PHE A 1 93 ? 5.143 -5.913 9.112 1.00 94.94 93 PHE A C 1
ATOM 742 O O . PHE A 1 93 ? 5.218 -6.158 7.912 1.00 94.94 93 PHE A O 1
ATOM 749 N N . ARG A 1 94 ? 5.815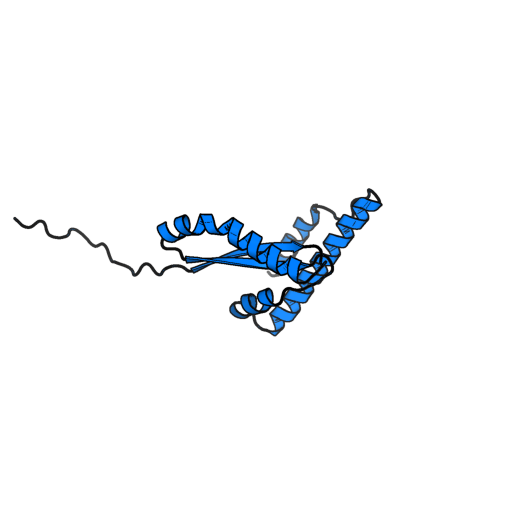 -4.897 9.668 1.00 95.12 94 ARG A N 1
ATOM 750 C CA . ARG A 1 94 ? 6.681 -4.000 8.895 1.00 95.12 94 ARG A CA 1
ATOM 751 C C . ARG A 1 94 ? 7.760 -4.759 8.122 1.00 95.12 94 ARG A C 1
ATOM 753 O O . ARG A 1 94 ? 7.963 -4.478 6.946 1.00 95.12 94 ARG A O 1
ATOM 760 N N . LYS A 1 95 ? 8.450 -5.709 8.767 1.00 95.31 95 LYS A N 1
ATOM 761 C CA . LYS A 1 95 ? 9.497 -6.510 8.112 1.00 95.31 95 LYS A CA 1
ATOM 762 C C . LYS A 1 95 ? 8.929 -7.317 6.948 1.00 95.31 95 LYS A C 1
ATOM 764 O O . LYS A 1 95 ? 9.532 -7.296 5.885 1.00 95.31 95 LYS A O 1
ATOM 769 N N . LEU A 1 96 ? 7.783 -7.974 7.145 1.00 95.31 96 LEU A N 1
ATOM 770 C CA . LEU A 1 96 ? 7.116 -8.779 6.118 1.00 95.31 96 LEU A CA 1
ATOM 771 C C . LEU A 1 96 ? 6.649 -7.926 4.932 1.00 95.31 96 LEU A C 1
ATOM 773 O O . LEU A 1 96 ? 6.892 -8.288 3.786 1.00 95.31 96 LEU A O 1
ATOM 777 N N . CYS A 1 97 ? 6.021 -6.775 5.189 1.00 94.31 97 CYS A N 1
ATOM 778 C CA . CYS A 1 97 ? 5.584 -5.871 4.126 1.00 94.31 97 CYS A CA 1
ATOM 779 C C . CYS A 1 97 ? 6.767 -5.354 3.304 1.00 94.31 97 CYS A C 1
ATOM 781 O O . CYS A 1 97 ? 6.725 -5.392 2.078 1.00 94.31 97 CYS A O 1
ATOM 783 N N . VAL A 1 98 ? 7.822 -4.888 3.975 1.00 94.38 98 VAL A N 1
ATOM 784 C CA . VAL A 1 98 ? 9.006 -4.326 3.316 1.00 94.38 98 VAL A CA 1
ATOM 785 C C . VAL A 1 98 ? 9.768 -5.395 2.536 1.00 94.38 98 VAL A C 1
ATOM 787 O O . VAL A 1 98 ? 10.092 -5.170 1.372 1.00 94.38 98 VAL A O 1
ATOM 790 N N . SER A 1 99 ? 10.020 -6.568 3.127 1.00 95.31 99 SER A N 1
ATOM 791 C CA . SER A 1 99 ? 10.751 -7.640 2.442 1.00 95.31 99 SER A CA 1
ATOM 792 C C . SER A 1 99 ? 10.001 -8.137 1.210 1.00 95.31 99 SER A C 1
ATOM 794 O O . SER A 1 99 ? 10.610 -8.316 0.156 1.00 95.31 99 SER A O 1
ATOM 796 N N . ASN A 1 100 ? 8.680 -8.301 1.319 1.00 92.81 100 ASN A N 1
ATOM 797 C CA . ASN A 1 100 ? 7.851 -8.701 0.195 1.00 92.81 100 ASN A CA 1
ATOM 798 C C . ASN A 1 100 ? 7.851 -7.613 -0.888 1.00 92.81 100 ASN A C 1
ATOM 800 O O . ASN A 1 100 ? 8.064 -7.925 -2.053 1.00 92.81 100 ASN A O 1
ATOM 804 N N . ASN A 1 101 ? 7.701 -6.336 -0.520 1.00 93.19 101 ASN A N 1
ATOM 805 C CA . ASN A 1 101 ? 7.709 -5.243 -1.493 1.00 93.19 101 ASN A CA 1
ATOM 806 C C . ASN A 1 101 ? 9.032 -5.162 -2.273 1.00 93.19 101 ASN A C 1
ATOM 808 O O . ASN A 1 101 ? 9.009 -5.047 -3.494 1.00 93.19 101 ASN A O 1
ATOM 812 N N . ILE A 1 102 ? 10.176 -5.296 -1.590 1.00 93.38 102 ILE A N 1
ATOM 813 C CA . ILE A 1 102 ? 11.498 -5.322 -2.238 1.00 93.38 102 ILE A CA 1
ATOM 814 C C . ILE A 1 102 ? 11.624 -6.532 -3.171 1.00 93.38 102 ILE A C 1
ATOM 816 O O . ILE A 1 102 ? 12.122 -6.387 -4.287 1.00 93.38 102 ILE A O 1
ATOM 820 N N . LYS A 1 103 ? 11.166 -7.720 -2.742 1.00 93.75 103 LYS A N 1
ATOM 821 C CA . LYS A 1 103 ? 11.157 -8.927 -3.586 1.00 93.75 103 LYS A CA 1
ATOM 822 C C . LYS A 1 103 ? 10.393 -8.657 -4.885 1.00 93.75 103 LYS A C 1
ATOM 824 O O . LYS A 1 103 ? 10.953 -8.844 -5.958 1.00 93.75 103 LYS A O 1
ATOM 829 N N . TRP A 1 104 ? 9.167 -8.144 -4.784 1.00 92.00 104 TRP A N 1
ATOM 830 C CA . TRP A 1 104 ? 8.336 -7.819 -5.944 1.00 92.00 104 TRP A CA 1
ATOM 831 C C . TRP A 1 104 ? 8.961 -6.751 -6.841 1.00 92.00 104 TRP A C 1
ATOM 833 O O . TRP A 1 104 ? 9.002 -6.924 -8.057 1.00 92.00 104 TRP A O 1
ATOM 843 N N . ALA A 1 105 ? 9.495 -5.674 -6.262 1.00 91.44 105 ALA A N 1
ATOM 844 C CA . ALA A 1 105 ? 10.166 -4.623 -7.021 1.00 91.44 105 ALA A CA 1
ATOM 845 C C . ALA A 1 105 ? 11.373 -5.167 -7.805 1.00 91.44 105 ALA A C 1
ATOM 847 O O . ALA A 1 105 ? 11.531 -4.863 -8.989 1.00 91.44 105 ALA A O 1
ATOM 848 N N . ARG A 1 106 ? 12.190 -6.021 -7.173 1.00 92.88 106 ARG A N 1
ATOM 849 C CA . ARG A 1 106 ? 13.315 -6.706 -7.821 1.00 92.88 106 ARG A CA 1
ATOM 850 C C . ARG A 1 106 ? 12.841 -7.621 -8.944 1.00 92.88 106 ARG A C 1
ATOM 852 O O . ARG A 1 106 ? 13.413 -7.574 -10.027 1.00 92.88 106 ARG A O 1
ATOM 859 N N . ASP A 1 107 ? 11.837 -8.451 -8.690 1.00 93.44 107 ASP A N 1
ATOM 860 C CA . ASP A 1 107 ? 11.363 -9.450 -9.650 1.00 93.44 107 ASP A CA 1
ATOM 861 C C . ASP A 1 107 ? 10.807 -8.773 -10.913 1.00 93.44 107 ASP A C 1
ATOM 863 O O . ASP A 1 107 ? 11.149 -9.172 -12.026 1.00 93.44 107 ASP A O 1
ATOM 867 N N . ILE A 1 108 ? 10.060 -7.674 -10.749 1.00 92.00 108 ILE A N 1
ATOM 868 C CA . ILE A 1 108 ? 9.589 -6.826 -11.856 1.00 92.00 108 ILE A CA 1
ATOM 869 C C . ILE A 1 108 ? 10.767 -6.211 -12.626 1.00 92.00 108 ILE A C 1
ATOM 871 O O . ILE A 1 108 ? 10.769 -6.212 -13.857 1.00 92.00 108 ILE A O 1
ATOM 875 N N . TYR A 1 109 ? 11.777 -5.689 -11.924 1.00 92.44 109 TYR A N 1
ATOM 876 C CA . TYR A 1 109 ? 12.944 -5.078 -12.562 1.00 92.44 109 TYR A CA 1
ATOM 877 C C . TYR A 1 109 ? 13.783 -6.098 -13.342 1.00 92.44 109 TYR A C 1
ATOM 879 O O . TYR A 1 109 ? 14.159 -5.850 -14.486 1.00 92.44 109 TYR A O 1
ATOM 887 N N . ILE A 1 110 ? 14.057 -7.266 -12.760 1.00 95.31 110 ILE A N 1
ATOM 888 C CA . ILE A 1 110 ? 14.830 -8.316 -13.427 1.00 95.31 110 ILE A CA 1
ATOM 889 C C . ILE A 1 110 ? 14.068 -8.856 -14.638 1.00 95.31 110 ILE A C 1
ATOM 891 O O . ILE A 1 110 ? 14.681 -9.039 -15.689 1.00 95.31 110 ILE A O 1
ATOM 895 N N . GLU A 1 111 ? 12.753 -9.063 -14.543 1.00 95.81 111 GLU A N 1
ATOM 896 C CA . GLU A 1 111 ? 11.931 -9.438 -15.700 1.00 95.81 111 GLU A CA 1
ATOM 897 C C . GLU A 1 111 ? 12.015 -8.388 -16.810 1.00 95.81 111 GLU A C 1
ATOM 899 O O . GLU A 1 111 ? 12.194 -8.744 -17.971 1.00 95.81 111 GLU A O 1
ATOM 904 N N . HIS A 1 112 ? 11.971 -7.099 -16.462 1.00 94.25 112 HIS A N 1
ATOM 905 C CA . HIS A 1 112 ? 12.115 -6.017 -17.432 1.00 94.25 112 HIS A CA 1
ATOM 906 C C . HIS A 1 112 ? 13.466 -6.047 -18.167 1.00 94.25 112 HIS A C 1
ATOM 908 O O . HIS A 1 112 ? 13.503 -5.850 -19.379 1.00 94.25 112 HIS A O 1
ATOM 914 N N . ILE A 1 113 ? 14.567 -6.311 -17.455 1.00 97.56 113 ILE A N 1
ATOM 915 C CA . ILE A 1 113 ? 15.918 -6.330 -18.040 1.00 97.56 113 ILE A CA 1
ATOM 916 C C . ILE A 1 113 ? 16.189 -7.613 -18.832 1.00 97.56 113 ILE A C 1
ATOM 918 O O . ILE A 1 113 ? 16.817 -7.576 -19.886 1.00 97.56 113 ILE A O 1
ATOM 922 N N . THR A 1 114 ? 15.755 -8.757 -18.311 1.00 96.75 114 THR A N 1
ATOM 923 C CA . THR A 1 114 ? 16.104 -10.073 -18.867 1.00 96.75 114 THR A CA 1
ATOM 924 C C . THR A 1 114 ? 15.069 -10.604 -19.855 1.00 96.75 114 THR A C 1
ATOM 926 O O . THR A 1 114 ? 15.369 -11.525 -20.607 1.00 96.75 114 THR A O 1
ATOM 929 N N . GLY A 1 115 ? 13.841 -10.075 -19.833 1.00 95.31 115 GLY A N 1
ATOM 930 C CA . GLY A 1 115 ? 12.692 -10.635 -20.546 1.00 95.31 115 GLY A CA 1
ATOM 931 C C . GLY A 1 115 ? 12.183 -11.960 -19.963 1.00 95.31 115 GLY A C 1
ATOM 932 O O . GLY A 1 115 ? 11.235 -12.536 -20.494 1.00 95.31 115 GLY A O 1
ATOM 933 N N . HIS A 1 116 ? 12.789 -12.459 -18.881 1.00 93.88 116 HIS A N 1
ATOM 934 C CA . HIS A 1 116 ? 12.414 -13.718 -18.246 1.00 93.88 116 HIS A CA 1
ATOM 935 C C . HIS A 1 116 ? 11.548 -13.475 -17.014 1.00 93.88 116 HIS A C 1
ATOM 937 O O . HIS A 1 116 ? 11.959 -12.789 -16.076 1.00 93.88 116 HIS A O 1
ATOM 943 N N . ARG A 1 117 ? 10.369 -14.103 -16.988 1.00 92.62 117 ARG A N 1
ATOM 944 C CA . ARG A 1 117 ? 9.425 -14.03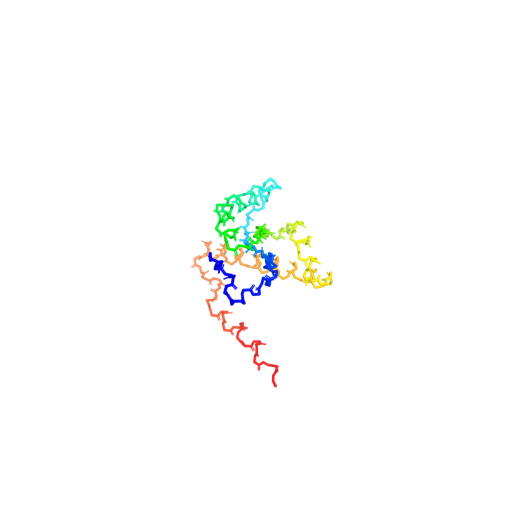8 -15.871 1.00 92.62 117 ARG A CA 1
ATOM 945 C C . ARG A 1 117 ? 10.069 -14.518 -14.567 1.00 92.62 117 ARG A C 1
ATOM 947 O O . ARG A 1 117 ? 10.538 -15.649 -14.501 1.00 92.62 117 ARG A O 1
ATOM 954 N N . GLN A 1 118 ? 10.056 -13.671 -13.535 1.00 92.31 118 GLN A N 1
ATOM 955 C CA . GLN A 1 118 ? 10.682 -13.964 -12.233 1.00 92.31 118 GLN A CA 1
ATOM 956 C C . GLN A 1 118 ? 9.706 -14.472 -11.162 1.00 92.31 118 GLN A C 1
ATOM 958 O O . GLN A 1 118 ? 10.133 -14.924 -10.105 1.00 92.31 118 GLN A O 1
ATOM 963 N N . TYR A 1 119 ? 8.400 -14.408 -11.423 1.00 85.69 119 TYR A N 1
ATOM 964 C CA . TYR A 1 119 ? 7.356 -14.814 -10.485 1.00 85.69 119 TYR A CA 1
ATOM 965 C C . TYR A 1 119 ? 6.287 -15.648 -11.189 1.00 85.69 119 TYR A C 1
ATOM 967 O O . TYR A 1 119 ? 5.788 -15.283 -12.259 1.00 85.69 119 TYR A O 1
ATOM 975 N N . LEU A 1 120 ? 5.933 -16.780 -10.585 1.00 78.62 120 LEU A N 1
ATOM 976 C CA . LEU A 1 120 ? 4.837 -17.624 -11.045 1.00 78.62 120 LEU A CA 1
ATOM 977 C C . LEU A 1 120 ? 3.520 -17.037 -10.527 1.00 78.62 120 LEU A C 1
ATOM 979 O O . LEU A 1 120 ? 3.447 -16.543 -9.405 1.00 78.62 120 LEU A O 1
ATOM 983 N N . VAL A 1 121 ? 2.474 -17.061 -11.353 1.00 64.44 121 VAL A N 1
ATOM 984 C CA . VAL A 1 121 ? 1.135 -16.586 -10.951 1.00 64.44 121 VAL A CA 1
ATOM 985 C C . VAL A 1 121 ? 0.475 -17.565 -9.959 1.00 64.44 121 VAL A C 1
ATOM 987 O O . VAL A 1 121 ? -0.475 -17.200 -9.272 1.00 64.44 121 VAL A O 1
ATOM 990 N N . ASP A 1 122 ? 1.036 -18.768 -9.812 1.00 54.25 122 ASP A N 1
ATOM 991 C CA . ASP A 1 122 ? 0.479 -19.860 -9.011 1.00 54.25 122 ASP A CA 1
ATOM 992 C C . ASP A 1 122 ? 0.810 -19.797 -7.508 1.00 54.25 122 ASP A C 1
ATOM 994 O O . ASP A 1 122 ? 0.283 -20.596 -6.745 1.00 54.25 122 ASP A O 1
ATOM 998 N N . ASP A 1 123 ? 1.552 -18.793 -7.021 1.00 53.53 123 ASP A N 1
ATOM 999 C CA . ASP A 1 123 ? 1.721 -18.551 -5.569 1.00 53.53 123 ASP A CA 1
ATOM 1000 C C . ASP A 1 123 ? 0.391 -18.184 -4.855 1.00 53.53 123 ASP A C 1
ATOM 1002 O O . ASP A 1 123 ? 0.347 -18.031 -3.633 1.00 53.53 123 ASP A O 1
ATOM 1006 N N . ALA A 1 124 ? -0.725 -18.078 -5.589 1.00 50.78 124 ALA A N 1
ATOM 1007 C CA . ALA A 1 124 ? -2.070 -18.055 -5.019 1.00 50.78 124 ALA A CA 1
ATOM 1008 C C . ALA A 1 124 ? -2.472 -19.397 -4.367 1.00 50.78 124 ALA A C 1
ATOM 1010 O O . ALA A 1 124 ? -3.287 -19.384 -3.445 1.00 50.78 124 ALA A O 1
ATOM 1011 N N . SER A 1 125 ? -1.900 -20.536 -4.786 1.00 43.91 125 SER A N 1
ATOM 1012 C CA . SER A 1 125 ? -2.148 -21.8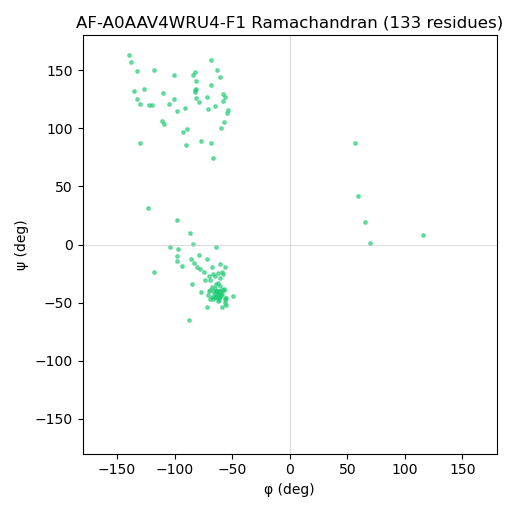36 -4.141 1.00 43.91 125 SER A CA 1
ATOM 1013 C C . SER A 1 125 ? -1.441 -21.952 -2.787 1.00 43.91 125 SER A C 1
ATOM 1015 O O . SER A 1 125 ? -1.994 -22.528 -1.856 1.00 43.91 125 SER A O 1
ATOM 1017 N N . ALA A 1 126 ? -0.289 -21.296 -2.614 1.00 47.94 126 ALA A N 1
ATOM 1018 C CA . ALA A 1 126 ? 0.462 -21.305 -1.356 1.00 47.94 126 ALA A CA 1
ATOM 1019 C C . ALA A 1 126 ? -0.250 -20.565 -0.200 1.00 47.94 126 ALA A C 1
ATOM 1021 O O . ALA A 1 126 ? 0.055 -20.792 0.971 1.00 47.94 126 ALA A O 1
ATOM 1022 N N . LEU A 1 127 ? -1.219 -19.689 -0.500 1.00 49.75 127 LEU A N 1
ATOM 1023 C CA . LEU A 1 127 ? -2.095 -19.080 0.512 1.00 49.75 127 LEU A CA 1
ATOM 1024 C C . LEU A 1 127 ? -3.252 -19.999 0.934 1.00 49.75 127 LEU A C 1
ATOM 1026 O O . LEU A 1 127 ? -3.827 -19.788 2.001 1.00 49.75 127 LEU A O 1
ATOM 1030 N N . VAL A 1 128 ? -3.589 -21.003 0.120 1.00 50.50 128 VAL A N 1
ATOM 1031 C CA . VAL A 1 128 ? -4.617 -22.008 0.431 1.00 50.50 128 VAL A CA 1
ATOM 1032 C C . VAL A 1 128 ? -4.017 -23.149 1.259 1.00 50.50 128 VAL A C 1
ATOM 1034 O O . VAL A 1 128 ? -4.666 -23.636 2.183 1.00 50.50 128 VAL A O 1
ATOM 1037 N N . ASP A 1 129 ? -2.753 -23.500 1.020 1.00 43.41 129 ASP A N 1
ATOM 1038 C CA . ASP A 1 129 ? -2.106 -24.642 1.679 1.00 43.41 129 ASP A CA 1
ATOM 1039 C C . ASP A 1 129 ? -1.843 -24.418 3.183 1.00 43.41 129 ASP A C 1
ATOM 1041 O O . ASP A 1 129 ? -1.957 -25.347 3.980 1.00 43.41 129 ASP A O 1
ATOM 1045 N N . HIS A 1 130 ? -1.614 -23.177 3.633 1.00 46.53 130 HIS A N 1
ATOM 1046 C CA . HIS A 1 130 ? -1.432 -22.883 5.066 1.00 46.53 130 HIS A CA 1
ATOM 1047 C C . HIS A 1 130 ? -2.732 -22.821 5.888 1.00 46.53 130 HIS A C 1
ATOM 1049 O O . HIS A 1 130 ? -2.666 -22.749 7.115 1.00 46.53 130 HIS A O 1
ATOM 1055 N N . ALA A 1 131 ? -3.907 -22.852 5.251 1.00 43.47 131 ALA A N 1
ATOM 1056 C CA . ALA A 1 131 ? -5.189 -22.933 5.955 1.00 43.47 131 ALA A CA 1
ATOM 1057 C C . ALA A 1 131 ? -5.602 -24.382 6.280 1.00 43.47 131 ALA A C 1
ATOM 1059 O O . ALA A 1 131 ? -6.509 -24.581 7.084 1.00 43.47 131 ALA A O 1
ATOM 1060 N N . HIS A 1 132 ? -4.935 -25.382 5.689 1.00 40.19 132 HIS A N 1
ATOM 1061 C CA . HIS A 1 132 ? -5.310 -26.795 5.799 1.00 40.19 132 HIS A CA 1
ATOM 1062 C C . HIS A 1 132 ? -4.432 -27.642 6.735 1.00 40.19 132 HIS A C 1
ATOM 1064 O O . HIS A 1 132 ? -4.751 -28.804 6.959 1.00 40.19 132 HIS A O 1
ATOM 1070 N N . GLU A 1 133 ? -3.382 -27.084 7.346 1.00 40.28 133 GLU A N 1
ATOM 1071 C CA . GLU A 1 133 ? -2.527 -27.814 8.306 1.00 40.28 133 GLU A CA 1
ATOM 1072 C C . GLU A 1 133 ? -2.884 -27.541 9.785 1.00 40.28 133 GLU A C 1
ATOM 1074 O O . GLU A 1 133 ? -2.059 -27.715 10.678 1.00 40.28 133 GLU A O 1
ATOM 1079 N N . SER A 1 134 ? -4.108 -27.080 10.071 1.00 43.69 134 SER A N 1
ATOM 1080 C CA . SER A 1 134 ? -4.596 -26.787 11.435 1.00 43.69 134 SER A CA 1
ATOM 1081 C C . SER A 1 134 ? -5.876 -27.544 11.820 1.00 43.69 134 SER A C 1
ATOM 1083 O O . SER A 1 134 ? -6.677 -27.010 12.589 1.00 43.69 134 SER A O 1
ATOM 1085 N N . GLU A 1 135 ? -6.077 -28.759 11.303 1.00 36.97 135 GLU A N 1
ATOM 1086 C CA . GLU A 1 135 ? -7.084 -29.715 11.805 1.00 36.97 135 GLU A CA 1
ATOM 1087 C C . GLU A 1 135 ? -6.429 -30.992 12.341 1.00 36.97 135 GLU A C 1
ATOM 1089 O O . GLU A 1 135 ? -5.524 -31.530 11.664 1.00 36.97 135 GLU A O 1
#

Foldseek 3Di:
DDDDDDDDPPPPPPPQAEDEAEAEDEEAPDDPVVVVVVQVVQCVVCVVCQVVSVVVSHGYDYDYAYAYLQQDGDPVNCVVCVVPDDPVVSVVVSVVVRVVSPVVSVQVVCCVVVVDRSDDPPCVVVVVVVVPPPD

Mean predicted aligned error: 11.2 Å

Radius of gyration: 22.21 Å; Cα contacts (8 Å, |Δi|>4): 123; chains: 1; bounding box: 76×45×40 Å

Nearest PDB structures (foldseek):
  3jsb-assembly1_A-2  TM=5.021E-01  e=2.503E-01  Lymphocytic choriomeningitis virus (strain Armstrong)
  4i1t-assembly1_A-2  TM=5.209E-01  e=3.714E-01  Mammarenavirus caliense
  3jsb-assembly2_B  TM=4.056E-01  e=5.159E-01  Lymphocytic choriomeningitis virus (strain Armstrong)
  5lts-assembly1_A  TM=4.107E-01  e=4.831E-01  Mammarenavirus choriomeningitidis
  5ltn-assembly1_A  TM=4.590E-01  e=1.136E+00  Mammarenavirus choriomeningitidis

pLDDT: mean 81.04, std 19.23, range [36.97, 97.56]

Solvent-accessible surface area (backbone atoms only — not comparable to full-atom values): 8238 Å² total; per-residue (Å²): 136,86,85,71,91,79,79,84,80,77,79,65,81,78,70,62,49,72,49,73,50,74,45,80,43,78,41,77,80,83,53,78,66,54,59,55,54,52,41,49,53,49,47,62,69,52,52,81,51,47,66,62,36,45,75,69,49,30,44,78,42,76,40,62,37,52,37,25,41,87,40,52,71,45,74,63,48,55,69,56,46,59,78,80,42,56,73,72,55,48,60,50,51,53,51,54,54,31,53,50,39,32,50,53,47,48,35,55,49,50,20,69,75,68,72,48,84,68,71,73,86,64,64,65,53,64,69,55,57,73,71,69,78,82,124